Protein AF-A0A7C3Y4Y9-F1 (afdb_monomer_lite)

Structure (mmCIF, N/CA/C/O backbone):
data_AF-A0A7C3Y4Y9-F1
#
_entry.id   AF-A0A7C3Y4Y9-F1
#
loop_
_atom_site.group_PDB
_atom_site.id
_atom_site.type_symbol
_atom_site.label_atom_id
_atom_site.label_alt_id
_atom_site.label_comp_id
_atom_site.label_asym_id
_atom_site.label_entity_id
_atom_site.label_seq_id
_atom_site.pdbx_PDB_ins_code
_atom_site.Cartn_x
_atom_site.Cartn_y
_atom_site.Cartn_z
_atom_site.occupancy
_atom_site.B_iso_or_equiv
_atom_site.auth_seq_id
_atom_site.auth_comp_id
_atom_site.auth_asym_id
_atom_site.auth_atom_id
_atom_site.pdbx_PDB_model_num
ATOM 1 N N . PHE A 1 1 ? 21.411 11.969 0.704 1.00 60.56 1 PHE A N 1
ATOM 2 C CA . PHE A 1 1 ? 22.357 11.540 -0.350 1.00 60.56 1 PHE A CA 1
ATOM 3 C C . PHE A 1 1 ? 22.236 12.472 -1.549 1.00 60.56 1 PHE A C 1
ATOM 5 O O . PHE A 1 1 ? 21.115 12.727 -1.967 1.00 60.56 1 PHE A O 1
ATOM 12 N N . LYS A 1 2 ? 23.343 13.015 -2.077 1.00 78.94 2 LYS A N 1
ATOM 13 C CA . LYS A 1 2 ? 23.339 13.783 -3.339 1.00 78.94 2 LYS A CA 1
ATOM 14 C C . LYS A 1 2 ? 23.816 12.859 -4.471 1.00 78.94 2 LYS A C 1
ATOM 16 O O . LYS A 1 2 ? 24.844 12.208 -4.316 1.00 78.94 2 LYS A O 1
ATOM 21 N N . SER A 1 3 ? 23.047 12.760 -5.556 1.00 91.06 3 SER A N 1
ATOM 22 C CA . SER A 1 3 ? 23.382 11.978 -6.763 1.00 91.06 3 SER A CA 1
ATOM 23 C C . SER A 1 3 ? 24.000 12.880 -7.841 1.00 91.06 3 SER A C 1
ATOM 25 O O . SER A 1 3 ? 23.884 14.099 -7.741 1.00 91.06 3 SER A O 1
ATOM 27 N N . THR A 1 4 ? 24.632 12.304 -8.872 1.00 96.31 4 THR A N 1
ATOM 28 C CA . THR A 1 4 ? 25.058 13.055 -10.072 1.00 96.31 4 THR A CA 1
ATOM 29 C C . THR A 1 4 ? 23.907 13.168 -11.084 1.00 96.31 4 THR A C 1
ATOM 31 O O . THR A 1 4 ? 23.010 12.310 -11.056 1.00 96.31 4 THR A O 1
ATOM 34 N N . PRO A 1 5 ? 23.916 14.174 -11.981 1.00 96.31 5 PRO A N 1
ATOM 35 C CA . PRO A 1 5 ? 22.913 14.310 -13.040 1.00 96.31 5 PRO A CA 1
ATOM 36 C C . PRO A 1 5 ? 22.783 13.065 -13.930 1.00 96.31 5 PRO A C 1
ATOM 38 O O . PRO A 1 5 ? 21.674 12.644 -14.249 1.00 96.31 5 PRO A O 1
ATOM 41 N N . GLU A 1 6 ? 23.893 12.407 -14.268 1.00 97.12 6 GLU A N 1
ATOM 42 C CA . GLU A 1 6 ? 23.911 11.208 -15.118 1.00 97.12 6 GLU A CA 1
ATOM 43 C C . GLU A 1 6 ? 23.212 10.032 -14.429 1.00 97.12 6 GLU A C 1
ATOM 45 O O . GLU A 1 6 ? 22.419 9.318 -15.042 1.00 97.12 6 GLU A O 1
ATOM 50 N N . LYS A 1 7 ? 23.451 9.857 -13.122 1.00 96.75 7 LYS A N 1
ATOM 51 C CA . LYS A 1 7 ? 22.774 8.833 -12.315 1.00 96.75 7 LYS A CA 1
ATOM 52 C C . LYS A 1 7 ? 21.282 9.124 -12.165 1.00 96.75 7 LYS A C 1
ATOM 54 O O . LYS A 1 7 ? 20.480 8.194 -12.210 1.00 96.75 7 LYS A O 1
ATOM 59 N N . GLN A 1 8 ? 20.902 10.394 -12.016 1.00 96.12 8 GLN A N 1
ATOM 60 C CA . GLN A 1 8 ? 19.492 10.795 -11.977 1.00 96.12 8 GLN A CA 1
ATOM 61 C C . GLN A 1 8 ? 18.794 10.511 -13.312 1.00 96.12 8 GLN A C 1
ATOM 63 O O . GLN A 1 8 ? 17.692 9.966 -13.314 1.00 96.12 8 GLN A O 1
ATOM 68 N N . LEU A 1 9 ? 19.450 10.803 -14.440 1.00 96.81 9 LEU A N 1
ATOM 69 C CA . LEU A 1 9 ? 18.925 10.502 -15.771 1.00 96.81 9 LEU A CA 1
ATOM 70 C C . LEU A 1 9 ? 18.765 8.993 -15.994 1.00 96.81 9 LEU A C 1
ATOM 72 O O . LEU A 1 9 ? 17.710 8.555 -16.447 1.00 96.81 9 LEU A O 1
ATOM 76 N N . ALA A 1 10 ? 19.770 8.190 -15.640 1.00 97.88 10 ALA A N 1
ATOM 77 C CA . ALA A 1 10 ? 19.689 6.736 -15.761 1.00 97.88 10 ALA A CA 1
ATOM 78 C C . ALA A 1 10 ? 18.539 6.154 -14.917 1.00 97.88 10 ALA A C 1
ATOM 80 O O . ALA A 1 10 ? 17.755 5.345 -15.416 1.00 97.88 10 ALA A O 1
ATOM 81 N N . ALA A 1 11 ? 18.384 6.615 -13.670 1.00 97.31 11 ALA A N 1
ATOM 82 C CA . ALA A 1 11 ? 17.269 6.221 -12.811 1.00 97.31 11 ALA A CA 1
ATOM 83 C C . ALA A 1 11 ? 15.911 6.624 -13.412 1.00 97.31 11 ALA A C 1
ATOM 85 O O . ALA A 1 11 ? 14.972 5.829 -13.407 1.00 97.31 11 ALA A O 1
ATOM 86 N N . TRP A 1 12 ? 15.808 7.827 -13.983 1.00 97.06 12 TRP A N 1
ATOM 87 C CA . TRP A 1 12 ? 14.593 8.290 -14.652 1.00 97.06 12 TRP A CA 1
ATOM 88 C C . TRP A 1 12 ? 14.228 7.441 -15.876 1.00 97.06 12 TRP A C 1
ATOM 90 O O . TRP A 1 12 ? 13.068 7.063 -16.034 1.00 97.06 12 TRP A O 1
ATOM 100 N N . LEU A 1 13 ? 15.203 7.097 -16.722 1.00 98.31 13 LEU A N 1
ATOM 101 C CA . LEU A 1 13 ? 14.979 6.241 -17.891 1.00 98.31 13 LEU A CA 1
ATOM 102 C C . LEU A 1 13 ? 14.512 4.841 -17.485 1.00 98.31 13 LEU A C 1
ATOM 104 O O . LEU A 1 13 ? 13.574 4.314 -18.084 1.00 98.31 13 LEU A O 1
ATOM 108 N N . PHE A 1 14 ? 15.105 4.273 -16.433 1.00 98.06 14 PHE A N 1
ATOM 109 C CA . PHE A 1 14 ? 14.653 3.001 -15.880 1.00 98.06 14 PHE A CA 1
ATOM 110 C C . PHE A 1 14 ? 13.216 3.084 -15.359 1.00 98.06 14 PHE A C 1
ATOM 112 O O . PHE A 1 14 ? 12.402 2.235 -15.706 1.00 98.06 14 PHE A O 1
ATOM 119 N N . LEU A 1 15 ? 12.872 4.112 -14.573 1.00 97.31 15 LEU A N 1
ATOM 120 C CA . LEU A 1 15 ? 11.507 4.293 -14.067 1.00 97.31 15 LEU A CA 1
ATOM 121 C C . LEU A 1 15 ? 10.497 4.469 -15.204 1.00 97.31 15 LEU A C 1
ATOM 123 O O . LEU A 1 15 ? 9.396 3.922 -15.137 1.00 97.31 15 LEU A O 1
ATOM 127 N N . LYS A 1 16 ? 10.868 5.190 -16.268 1.00 97.12 16 LYS A N 1
ATOM 128 C CA . LYS A 1 16 ? 10.034 5.293 -17.467 1.00 97.12 16 LYS A CA 1
ATOM 129 C C . LYS A 1 16 ? 9.760 3.919 -18.063 1.00 97.12 16 LYS A C 1
ATOM 131 O O . LYS A 1 16 ? 8.591 3.576 -18.178 1.00 97.12 16 LYS A O 1
ATOM 136 N N . TRP A 1 17 ? 10.803 3.147 -18.367 1.00 97.62 17 TRP A N 1
ATOM 137 C CA . TRP A 1 17 ? 10.672 1.801 -18.931 1.00 97.62 17 TRP A CA 1
ATOM 138 C C . TRP A 1 17 ? 9.880 0.865 -18.009 1.00 97.62 17 TRP A C 1
ATOM 140 O O . TRP A 1 17 ? 8.893 0.269 -18.423 1.00 97.62 17 TRP A O 1
ATOM 150 N N . PHE A 1 18 ? 10.249 0.783 -16.729 1.00 97.06 18 PHE A N 1
ATOM 151 C CA . PHE A 1 18 ? 9.629 -0.131 -15.768 1.00 97.06 18 PHE A CA 1
ATOM 152 C C . PHE A 1 18 ? 8.136 0.150 -15.565 1.00 97.06 18 PHE A C 1
ATOM 154 O O . PHE A 1 18 ? 7.350 -0.758 -15.295 1.00 97.06 18 PHE A O 1
ATOM 161 N N . THR A 1 19 ? 7.728 1.411 -15.713 1.00 96.50 19 THR A N 1
ATOM 16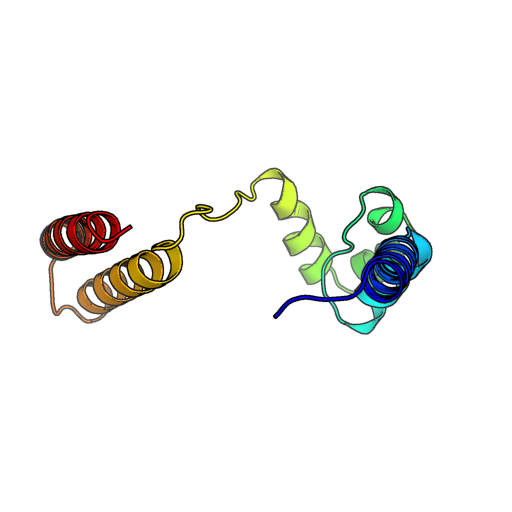2 C CA . THR A 1 19 ? 6.323 1.802 -15.604 1.00 96.50 19 THR A CA 1
ATOM 163 C C . THR A 1 19 ? 5.571 1.751 -16.932 1.00 96.50 19 THR A C 1
ATOM 165 O O . THR A 1 19 ? 4.398 2.107 -16.932 1.00 96.50 19 THR A O 1
ATOM 168 N N . GLU A 1 20 ? 6.161 1.331 -18.057 1.00 97.88 20 GLU A N 1
ATOM 169 C CA . GLU A 1 20 ? 5.441 1.137 -19.328 1.00 97.88 20 GLU A CA 1
ATOM 170 C C . GLU A 1 20 ? 4.336 0.078 -19.212 1.00 97.88 20 GLU A C 1
ATOM 172 O O . GLU A 1 20 ? 4.361 -0.777 -18.326 1.00 97.88 20 GLU A O 1
ATOM 177 N N . THR A 1 21 ? 3.355 0.136 -20.123 1.00 98.00 21 THR A N 1
ATOM 178 C CA . THR A 1 21 ? 2.188 -0.763 -20.149 1.00 98.00 21 THR A CA 1
ATOM 179 C C . THR A 1 21 ? 2.590 -2.235 -20.040 1.00 98.00 21 THR A C 1
ATOM 181 O O . THR A 1 21 ? 2.101 -2.931 -19.152 1.00 98.00 21 THR A O 1
ATOM 184 N N . ASP A 1 22 ? 3.516 -2.691 -20.881 1.00 97.31 22 ASP A N 1
ATOM 185 C CA . ASP A 1 22 ? 3.881 -4.109 -20.946 1.00 97.31 22 ASP A CA 1
ATOM 186 C C . ASP A 1 22 ? 4.685 -4.548 -19.718 1.00 97.31 22 ASP A C 1
ATOM 188 O O . ASP A 1 22 ? 4.473 -5.640 -19.187 1.00 97.31 22 ASP A O 1
ATOM 192 N N . GLN A 1 23 ? 5.566 -3.677 -19.213 1.00 97.94 23 GLN A N 1
ATOM 193 C CA . GLN A 1 23 ? 6.389 -3.985 -18.043 1.00 97.94 23 GLN A CA 1
ATOM 194 C C . GLN A 1 23 ? 5.538 -4.077 -16.779 1.00 97.94 23 GLN A C 1
ATOM 196 O O . GLN A 1 23 ? 5.655 -5.046 -16.027 1.00 97.94 23 GLN A O 1
ATOM 201 N N . THR A 1 24 ? 4.624 -3.125 -16.562 1.00 97.31 24 THR A N 1
ATOM 202 C CA . THR A 1 24 ? 3.745 -3.167 -15.388 1.00 97.31 24 THR A CA 1
ATOM 203 C C . THR A 1 24 ? 2.688 -4.270 -15.490 1.00 97.31 24 THR A C 1
ATOM 205 O O . THR A 1 24 ? 2.365 -4.869 -14.467 1.00 97.31 24 THR A O 1
ATOM 208 N N . ALA A 1 25 ? 2.208 -4.611 -16.694 1.00 97.81 25 ALA A N 1
ATOM 209 C CA . ALA A 1 25 ? 1.335 -5.766 -16.912 1.00 97.81 25 ALA A CA 1
ATOM 210 C C . ALA A 1 25 ? 2.039 -7.084 -16.551 1.00 97.81 25 ALA A C 1
ATOM 212 O O . ALA A 1 25 ? 1.511 -7.884 -15.778 1.00 97.81 25 ALA A O 1
ATOM 213 N N . LYS A 1 26 ? 3.271 -7.277 -17.039 1.00 96.94 26 LYS A N 1
ATOM 214 C CA . LYS A 1 26 ? 4.096 -8.441 -16.700 1.00 96.94 26 LYS A CA 1
ATOM 215 C C . LYS A 1 26 ? 4.401 -8.505 -15.203 1.00 96.94 26 LYS A C 1
ATOM 217 O O . LYS A 1 26 ? 4.244 -9.557 -14.590 1.00 96.94 26 LYS A O 1
ATOM 222 N N . TRP A 1 27 ? 4.808 -7.388 -14.603 1.00 97.06 27 TRP A N 1
ATOM 223 C CA . TRP A 1 27 ? 5.083 -7.303 -13.167 1.00 97.06 27 TRP A CA 1
ATOM 224 C C . TRP A 1 27 ? 3.846 -7.645 -12.324 1.00 97.06 27 TRP A C 1
ATOM 226 O O . TRP A 1 27 ? 3.946 -8.453 -11.402 1.00 97.06 27 TRP A O 1
ATOM 236 N N . SER A 1 28 ? 2.678 -7.102 -12.677 1.00 96.50 28 SER A N 1
ATOM 237 C CA . SER A 1 28 ? 1.390 -7.413 -12.042 1.00 96.50 28 SER A CA 1
ATOM 238 C C . SER A 1 28 ? 1.092 -8.913 -12.085 1.00 96.50 28 SER A C 1
ATOM 240 O O . SER A 1 28 ? 0.816 -9.523 -11.052 1.00 96.50 28 SER A O 1
ATOM 242 N N . ALA A 1 29 ? 1.214 -9.524 -13.265 1.00 93.88 29 ALA A N 1
ATOM 243 C CA . ALA A 1 29 ? 0.950 -10.947 -13.461 1.00 93.88 29 ALA A CA 1
ATOM 244 C C . ALA A 1 29 ? 1.908 -11.856 -12.683 1.00 93.88 29 ALA A C 1
ATOM 246 O O . ALA A 1 29 ? 1.497 -12.891 -12.167 1.00 93.88 29 ALA A O 1
ATOM 247 N N . MET A 1 30 ? 3.179 -11.465 -12.568 1.00 94.81 30 MET A N 1
ATOM 248 C CA . MET A 1 30 ? 4.189 -12.253 -11.859 1.00 94.81 30 MET A CA 1
ATOM 249 C C . MET A 1 30 ? 4.112 -12.125 -10.336 1.00 94.81 30 MET A C 1
ATOM 251 O O . MET A 1 30 ? 4.527 -13.039 -9.630 1.00 94.81 30 MET A O 1
ATOM 255 N N . THR A 1 31 ? 3.643 -10.986 -9.823 1.00 95.00 31 THR A N 1
ATOM 256 C CA . THR A 1 31 ? 3.711 -10.672 -8.385 1.00 95.00 31 THR A CA 1
ATOM 257 C C . THR A 1 31 ? 2.363 -10.714 -7.681 1.00 95.00 31 THR A C 1
ATOM 259 O O . THR A 1 31 ? 2.321 -10.816 -6.459 1.00 95.00 31 THR A O 1
ATOM 262 N N . GLY A 1 32 ? 1.260 -10.608 -8.424 1.00 92.25 32 GLY A N 1
ATOM 263 C CA . GLY A 1 32 ? -0.075 -10.470 -7.851 1.00 92.25 32 GLY A CA 1
ATOM 264 C C . GLY A 1 32 ? -0.415 -9.056 -7.367 1.00 92.25 32 GLY A C 1
ATOM 265 O O . GLY A 1 32 ? -1.520 -8.856 -6.869 1.00 92.25 32 GLY A O 1
ATOM 266 N N . TYR A 1 33 ? 0.475 -8.066 -7.523 1.00 95.31 33 TYR A N 1
ATOM 267 C CA . TYR A 1 33 ? 0.121 -6.657 -7.323 1.00 95.31 33 TYR A CA 1
ATOM 268 C C . TYR A 1 33 ? -0.795 -6.141 -8.444 1.00 95.31 33 TYR A C 1
ATOM 270 O O . TYR A 1 33 ? -0.939 -6.764 -9.495 1.00 95.31 33 TYR A O 1
ATOM 278 N N . PHE A 1 34 ? -1.433 -4.989 -8.230 1.00 95.81 34 PHE A N 1
ATOM 279 C CA . PHE A 1 34 ? -2.230 -4.332 -9.268 1.00 95.81 34 PHE A CA 1
ATOM 280 C C . PHE A 1 34 ? -1.348 -3.596 -10.280 1.00 95.81 34 PHE A C 1
ATOM 282 O O . PHE A 1 34 ? -0.364 -2.974 -9.878 1.00 95.81 34 PHE A O 1
ATOM 289 N N . PRO A 1 35 ? -1.698 -3.592 -11.579 1.00 95.75 35 PRO A N 1
ATOM 290 C CA . PRO A 1 35 ? -0.949 -2.845 -12.580 1.00 95.75 35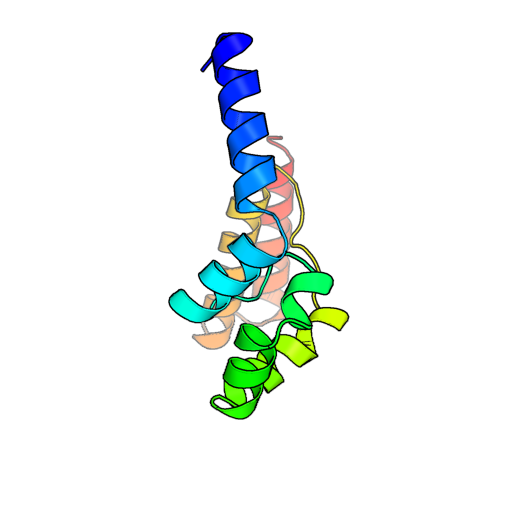 PRO A CA 1
ATOM 291 C C . PRO A 1 35 ? -1.012 -1.340 -12.291 1.00 95.75 35 PRO A C 1
ATOM 293 O O . PRO A 1 35 ? -2.064 -0.793 -11.960 1.00 95.75 35 PRO A O 1
ATOM 296 N N . MET A 1 36 ? 0.106 -0.641 -12.489 1.00 93.81 36 MET A N 1
ATOM 297 C CA . MET A 1 36 ? 0.218 0.795 -12.187 1.00 93.81 36 MET A CA 1
ATOM 298 C C . MET A 1 36 ? -0.418 1.691 -13.263 1.00 93.81 36 MET A C 1
ATOM 300 O O . MET A 1 36 ? -0.542 2.901 -13.078 1.00 93.81 36 MET A O 1
ATOM 304 N N . ARG A 1 37 ? -0.815 1.119 -14.410 1.00 95.31 37 ARG A N 1
ATOM 305 C CA . ARG A 1 37 ? -1.467 1.836 -15.514 1.00 95.31 37 ARG A CA 1
ATOM 306 C C . ARG A 1 37 ? -2.814 1.229 -15.864 1.00 95.31 37 ARG A C 1
ATOM 308 O O . ARG A 1 37 ? -2.958 0.015 -15.966 1.00 95.31 37 ARG A O 1
ATOM 315 N N . LYS A 1 38 ? -3.763 2.103 -16.210 1.00 95.19 38 LYS A N 1
ATOM 316 C CA . LYS A 1 38 ? -5.056 1.704 -16.786 1.00 95.19 38 LYS A CA 1
ATOM 317 C C . LYS A 1 38 ? -4.885 0.890 -18.072 1.00 95.19 38 LYS A C 1
ATOM 319 O O . LYS A 1 38 ? -5.583 -0.097 -18.245 1.00 95.19 38 LYS A O 1
ATOM 324 N N . SER A 1 39 ? -3.938 1.268 -18.937 1.00 97.25 39 SER A N 1
ATOM 325 C CA . SER A 1 39 ? -3.629 0.525 -20.169 1.00 97.25 39 SER A CA 1
ATOM 326 C C . SER A 1 39 ? -3.166 -0.904 -19.885 1.00 97.25 39 SER A C 1
ATOM 328 O O . SER A 1 39 ? -3.593 -1.831 -20.559 1.00 97.25 39 SER A O 1
ATOM 330 N N . ALA A 1 40 ? -2.351 -1.102 -18.849 1.00 97.38 40 ALA A N 1
ATOM 331 C CA . ALA A 1 40 ? -1.873 -2.424 -18.456 1.00 97.38 40 ALA A CA 1
ATOM 332 C C . ALA A 1 40 ? -2.981 -3.291 -17.854 1.00 97.38 40 ALA A C 1
ATOM 334 O O . ALA A 1 40 ? -3.005 -4.495 -18.092 1.00 97.38 40 ALA A O 1
ATOM 335 N N . ALA A 1 41 ? -3.941 -2.685 -17.150 1.00 96.44 41 ALA A N 1
ATOM 336 C CA . ALA A 1 41 ? -5.128 -3.397 -16.685 1.00 96.44 41 ALA A CA 1
ATOM 337 C C . ALA A 1 41 ? -5.965 -3.976 -17.838 1.00 96.44 41 ALA A C 1
ATOM 339 O O . ALA A 1 41 ? -6.648 -4.968 -17.628 1.00 96.44 41 ALA A O 1
ATOM 340 N N . GLN A 1 42 ? -5.897 -3.394 -19.041 1.00 96.69 42 GLN A N 1
ATOM 341 C CA . GLN A 1 42 ? -6.585 -3.891 -20.241 1.00 96.69 42 GLN A CA 1
ATOM 342 C C . GLN A 1 42 ? -5.761 -4.906 -21.047 1.00 96.69 42 GLN A C 1
ATOM 344 O O . GLN A 1 42 ? -6.242 -5.402 -22.058 1.00 96.69 42 GLN A O 1
ATOM 349 N N . SER A 1 43 ? -4.522 -5.200 -20.641 1.00 97.62 43 SER A N 1
ATOM 350 C CA . SER A 1 43 ? -3.687 -6.175 -21.346 1.00 97.62 43 SER A CA 1
ATOM 351 C C . SER A 1 43 ? -4.219 -7.598 -21.181 1.00 97.62 43 SER A C 1
ATOM 353 O O . SER A 1 43 ? -4.743 -7.951 -20.121 1.00 97.62 43 SER A O 1
ATOM 355 N N . ASP A 1 44 ? -3.997 -8.439 -22.190 1.00 97.62 44 ASP A N 1
ATOM 356 C CA . ASP A 1 44 ? -4.439 -9.838 -22.181 1.00 97.62 44 ASP A CA 1
ATOM 357 C C . ASP A 1 44 ? -3.920 -10.606 -20.961 1.00 97.62 44 ASP A C 1
ATOM 359 O O . ASP A 1 44 ? -4.649 -11.395 -20.363 1.00 97.62 44 ASP A O 1
ATOM 363 N N . VAL A 1 45 ? -2.676 -10.343 -20.542 1.00 96.31 45 VAL A N 1
ATOM 364 C CA . VAL A 1 45 ? -2.067 -11.031 -19.396 1.00 96.31 45 VAL A CA 1
ATOM 365 C C . VAL A 1 45 ? -2.773 -10.690 -18.079 1.00 96.31 45 VAL A C 1
ATOM 367 O O . VAL A 1 45 ? -3.019 -11.583 -17.268 1.00 96.31 45 VAL A O 1
ATOM 370 N N . VAL A 1 46 ? -3.166 -9.429 -17.879 1.00 97.00 46 VAL A N 1
ATOM 371 C CA . VAL A 1 46 ? -3.881 -9.011 -16.664 1.00 97.00 46 VAL A CA 1
ATOM 372 C C . VAL A 1 46 ? -5.355 -9.406 -16.731 1.00 97.00 46 VAL A C 1
ATOM 374 O O . VAL A 1 46 ? -5.903 -9.865 -15.732 1.00 97.00 46 VAL A O 1
ATOM 377 N N . GLN A 1 47 ? -5.999 -9.298 -17.895 1.00 97.19 47 GLN A N 1
ATOM 378 C CA . GLN A 1 47 ? -7.377 -9.766 -18.075 1.00 97.19 47 GLN A CA 1
ATOM 379 C C . GLN A 1 47 ? -7.488 -11.275 -17.830 1.00 97.19 47 GLN A C 1
ATOM 381 O O . GLN A 1 47 ? -8.398 -11.721 -17.130 1.00 97.19 47 GLN A O 1
ATOM 386 N N . LYS A 1 48 ? -6.510 -12.056 -18.305 1.00 96.44 48 LYS A N 1
ATOM 387 C CA . LYS A 1 48 ? -6.408 -13.481 -17.990 1.00 96.44 48 LYS A CA 1
ATOM 388 C C . LYS A 1 48 ? -6.243 -13.719 -16.489 1.00 96.44 48 LYS A C 1
ATOM 390 O O . LYS A 1 48 ? -6.978 -14.526 -15.931 1.00 96.44 48 LYS A O 1
ATOM 395 N N .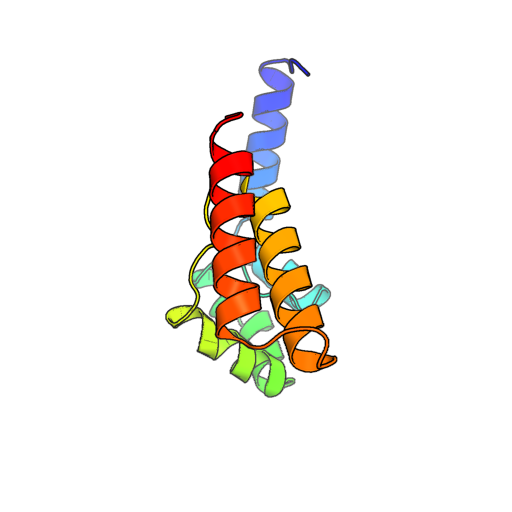 GLN A 1 49 ? -5.348 -12.991 -15.820 1.00 95.31 49 GLN A N 1
ATOM 396 C CA . GLN A 1 49 ? -5.183 -13.083 -14.365 1.00 95.31 49 GLN A CA 1
ATOM 397 C C . GLN A 1 49 ? -6.489 -12.766 -13.616 1.00 95.31 49 GLN A C 1
ATOM 399 O O . GLN A 1 49 ? -6.836 -13.466 -12.671 1.00 95.31 49 GLN A O 1
ATOM 404 N N . MET A 1 50 ? -7.234 -11.741 -14.038 1.00 95.88 50 MET A N 1
ATOM 405 C CA . MET A 1 50 ? -8.531 -11.387 -13.448 1.00 95.88 50 MET A CA 1
ATOM 406 C C . MET A 1 50 ? -9.594 -12.474 -13.653 1.00 95.88 50 MET A C 1
ATOM 408 O O . MET A 1 50 ? -10.424 -12.676 -12.766 1.00 95.88 50 MET A O 1
ATOM 412 N N . ALA A 1 51 ? -9.576 -13.162 -14.796 1.00 96.88 51 ALA A N 1
ATOM 413 C CA . ALA A 1 51 ? -10.475 -14.278 -15.078 1.00 96.88 51 ALA A CA 1
ATOM 414 C C . ALA A 1 51 ? -10.110 -15.530 -14.262 1.00 96.88 51 ALA A C 1
ATOM 416 O O . ALA A 1 51 ? -10.987 -16.149 -13.662 1.00 96.88 51 ALA A O 1
ATOM 417 N N . ASP A 1 52 ? -8.819 -15.864 -14.200 1.00 96.12 52 ASP A N 1
ATOM 418 C CA . ASP A 1 52 ? -8.308 -17.040 -13.488 1.00 96.12 52 ASP A CA 1
ATOM 419 C C . ASP A 1 52 ? -8.378 -16.860 -11.955 1.00 96.12 52 ASP A C 1
ATOM 421 O O . ASP A 1 52 ? -8.501 -17.838 -11.218 1.00 96.12 52 ASP A O 1
ATOM 425 N N . LEU A 1 53 ? -8.328 -15.614 -11.460 1.00 95.88 53 LEU A N 1
ATOM 426 C CA . LEU A 1 53 ? -8.362 -15.266 -10.035 1.00 95.88 53 LEU A CA 1
ATOM 427 C C . LEU A 1 53 ? -9.481 -14.248 -9.724 1.00 95.88 53 LEU A C 1
ATOM 429 O O . LEU A 1 53 ? -9.214 -13.053 -9.551 1.00 95.88 53 LEU A O 1
ATOM 433 N N . PRO A 1 54 ? -10.741 -14.692 -9.543 1.00 95.81 54 PRO A N 1
ATOM 434 C CA . PRO A 1 54 ? -11.869 -13.794 -9.278 1.00 95.81 54 PRO A CA 1
ATOM 435 C C . PRO A 1 54 ? -11.698 -12.895 -8.042 1.00 95.81 54 PRO A C 1
ATOM 437 O O . PRO A 1 54 ? -12.187 -11.765 -8.025 1.00 95.81 54 PRO A O 1
ATOM 440 N N . VAL A 1 55 ? -10.972 -13.358 -7.014 1.00 95.88 55 VAL A N 1
ATOM 441 C CA . VAL A 1 55 ? -10.655 -12.557 -5.815 1.00 95.88 55 VAL A CA 1
ATOM 442 C C . VAL A 1 55 ? -9.759 -11.365 -6.163 1.00 95.88 55 VAL A C 1
ATOM 444 O O . VAL A 1 55 ? -9.997 -10.262 -5.674 1.00 95.88 55 VAL A O 1
ATOM 447 N N . TYR A 1 56 ? -8.777 -11.557 -7.051 1.00 96.38 56 TYR A N 1
ATOM 448 C CA . TYR A 1 56 ? -7.923 -10.476 -7.542 1.00 96.38 56 TYR A CA 1
ATOM 449 C C . TYR A 1 56 ? -8.754 -9.434 -8.292 1.00 96.38 56 TYR A C 1
ATOM 451 O O . TYR A 1 56 ? -8.653 -8.242 -7.999 1.00 96.38 56 TYR A O 1
ATOM 459 N N . LYS A 1 57 ? -9.642 -9.879 -9.193 1.00 96.56 57 LYS A N 1
ATOM 460 C CA . LYS A 1 57 ? -10.558 -8.975 -9.897 1.00 96.56 57 LYS A CA 1
ATOM 461 C C . LYS A 1 57 ? -11.431 -8.194 -8.914 1.00 96.56 57 LYS A C 1
ATOM 463 O O . LYS A 1 57 ? -11.537 -6.977 -9.027 1.00 96.56 57 LYS A O 1
ATOM 468 N N . LYS A 1 58 ? -12.027 -8.871 -7.928 1.00 97.19 58 LYS A N 1
ATOM 469 C CA . LYS A 1 58 ? -12.895 -8.218 -6.941 1.00 97.19 58 LYS A CA 1
ATOM 470 C C . LYS A 1 58 ? -12.149 -7.152 -6.141 1.00 97.19 58 LYS A C 1
ATOM 472 O O . LYS A 1 58 ? -12.700 -6.082 -5.909 1.00 97.19 58 LYS A O 1
ATOM 477 N N . ALA A 1 59 ? -10.910 -7.433 -5.742 1.00 96.25 59 ALA A N 1
ATOM 478 C CA . ALA A 1 59 ? -10.070 -6.470 -5.047 1.00 96.25 59 ALA A CA 1
ATOM 479 C C . ALA A 1 59 ? -9.691 -5.282 -5.955 1.00 96.25 59 ALA A C 1
ATOM 481 O O . ALA A 1 59 ? -9.756 -4.134 -5.518 1.00 96.25 59 ALA A O 1
ATOM 482 N N . PHE A 1 60 ? -9.374 -5.537 -7.229 1.00 95.56 60 PHE A N 1
ATOM 483 C CA . PHE A 1 60 ? -9.103 -4.491 -8.221 1.00 95.56 60 PHE A CA 1
ATOM 484 C C . PHE A 1 60 ? -10.325 -3.589 -8.464 1.00 95.56 60 PHE A C 1
ATOM 486 O O . PHE A 1 60 ? -10.187 -2.370 -8.566 1.00 95.56 60 PHE A O 1
ATOM 493 N N . ASP A 1 61 ? -11.534 -4.159 -8.479 1.00 95.75 61 ASP A N 1
ATOM 494 C CA . ASP A 1 61 ? -12.791 -3.418 -8.644 1.00 95.75 61 ASP A CA 1
ATOM 495 C C . ASP A 1 61 ? -13.052 -2.415 -7.495 1.00 95.75 61 ASP A C 1
ATOM 497 O O . ASP A 1 61 ? -13.895 -1.527 -7.639 1.00 95.75 61 ASP A O 1
ATOM 501 N N . PHE A 1 62 ? -12.330 -2.504 -6.366 1.00 96.06 62 PHE A N 1
ATOM 502 C CA . PHE A 1 62 ? -12.408 -1.514 -5.286 1.00 96.06 62 PHE A CA 1
ATOM 503 C C . PHE A 1 62 ? -11.542 -0.264 -5.511 1.00 96.06 62 PHE A C 1
ATOM 505 O O . PHE A 1 62 ? -11.734 0.729 -4.808 1.00 96.06 62 PHE A O 1
ATOM 512 N N . LEU A 1 63 ? -10.635 -0.258 -6.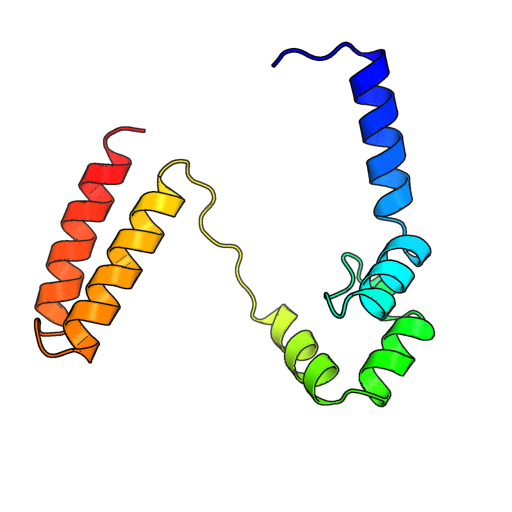497 1.00 93.75 63 LEU A N 1
ATOM 513 C CA . LEU A 1 63 ? -9.747 0.882 -6.770 1.00 93.75 63 LEU A CA 1
ATOM 514 C C . LEU A 1 63 ? -10.463 2.235 -6.947 1.00 93.75 63 LEU A C 1
ATOM 516 O O . LEU A 1 63 ? -9.934 3.226 -6.445 1.00 93.75 63 LEU A O 1
ATOM 520 N N . PRO A 1 64 ? -11.650 2.337 -7.584 1.00 94.00 64 PRO A N 1
ATOM 521 C CA . PRO A 1 64 ? -12.375 3.608 -7.680 1.00 94.00 64 PRO A CA 1
ATOM 522 C C . PRO A 1 64 ? -12.771 4.221 -6.328 1.00 94.00 64 PRO A C 1
ATOM 524 O O . PRO A 1 64 ? -13.018 5.424 -6.257 1.00 94.00 64 PRO A O 1
ATOM 527 N N . TYR A 1 65 ? -12.824 3.418 -5.262 1.00 95.94 65 TYR A N 1
ATOM 528 C CA . TYR A 1 65 ? -13.162 3.861 -3.906 1.00 95.94 65 TYR A CA 1
ATOM 529 C C . TYR A 1 65 ? -11.925 4.130 -3.040 1.00 95.94 65 TYR A C 1
ATOM 531 O O . TYR A 1 65 ? -12.058 4.615 -1.916 1.00 95.94 65 TYR A O 1
ATOM 539 N N . ALA A 1 66 ? -10.726 3.829 -3.543 1.00 93.62 66 ALA A N 1
ATOM 540 C CA . ALA A 1 66 ? -9.491 4.019 -2.802 1.00 93.62 66 ALA A CA 1
ATOM 541 C C . ALA A 1 66 ? -9.185 5.511 -2.585 1.00 93.62 66 ALA A C 1
ATOM 543 O O . ALA A 1 66 ? -9.475 6.374 -3.419 1.00 93.62 66 ALA A O 1
ATOM 544 N N . LYS A 1 67 ? -8.547 5.807 -1.453 1.00 94.88 67 LYS A N 1
ATOM 545 C CA . LYS A 1 67 ? -7.993 7.120 -1.122 1.00 94.88 67 LYS A CA 1
ATOM 546 C C . LYS A 1 67 ? -6.533 6.939 -0.742 1.00 94.88 67 LYS A C 1
ATOM 548 O O . LYS A 1 67 ? -6.197 5.986 -0.044 1.00 94.88 67 LYS A O 1
ATOM 553 N N . SER A 1 68 ? -5.681 7.846 -1.207 1.00 93.75 68 SER A N 1
ATOM 554 C CA . SER A 1 68 ? -4.303 7.903 -0.731 1.00 93.75 68 SER A CA 1
ATOM 555 C C . SER A 1 68 ? -4.287 8.255 0.750 1.00 93.75 68 SER A C 1
ATOM 557 O O . SER A 1 68 ? -5.092 9.071 1.207 1.00 93.75 68 SER A O 1
ATOM 559 N N . GLU A 1 69 ? -3.357 7.657 1.484 1.00 93.81 69 GLU A N 1
ATOM 560 C CA . GLU A 1 69 ? -3.073 8.076 2.850 1.00 93.81 69 GLU A CA 1
ATOM 561 C C . GLU A 1 69 ? -2.523 9.527 2.871 1.00 93.81 69 GLU A C 1
ATOM 563 O O . GLU A 1 69 ? -1.988 9.998 1.857 1.00 93.81 69 GLU A O 1
ATOM 568 N N . PRO A 1 70 ? -2.663 10.265 3.990 1.00 93.88 70 PRO A N 1
ATOM 569 C CA . PRO A 1 70 ? -2.100 11.606 4.143 1.00 93.88 70 PRO A CA 1
ATOM 570 C C . PRO A 1 70 ? -0.596 11.676 3.840 1.00 93.88 70 PRO A C 1
ATOM 572 O O . PRO A 1 70 ? 0.194 10.893 4.356 1.00 93.88 70 PRO A O 1
ATOM 575 N N . ASN A 1 71 ? -0.187 12.662 3.037 1.00 92.88 71 ASN A N 1
ATOM 576 C CA . ASN A 1 71 ? 1.212 12.874 2.653 1.00 92.88 71 ASN A CA 1
ATOM 577 C C . ASN A 1 71 ? 1.872 13.959 3.521 1.00 92.88 71 ASN A C 1
ATOM 579 O O . ASN A 1 71 ? 2.208 15.038 3.034 1.00 92.88 71 ASN A O 1
ATOM 583 N N . ILE A 1 72 ? 1.992 13.686 4.821 1.00 92.75 72 ILE A N 1
ATOM 584 C CA . ILE A 1 72 ? 2.668 14.552 5.799 1.00 92.75 72 ILE A CA 1
ATOM 585 C C . ILE A 1 72 ? 3.767 13.761 6.510 1.00 92.75 72 ILE A C 1
ATOM 587 O O . ILE A 1 72 ? 3.650 12.547 6.670 1.00 92.75 72 ILE A O 1
ATOM 591 N N . SER A 1 73 ? 4.830 14.430 6.958 1.00 92.25 73 SER A N 1
ATOM 592 C CA . SER A 1 73 ? 5.996 13.750 7.544 1.00 92.25 73 SER A CA 1
ATOM 593 C C . SER A 1 73 ? 5.671 12.987 8.833 1.00 92.25 73 SER A C 1
ATOM 595 O O . SER A 1 73 ? 6.279 11.952 9.087 1.00 92.25 73 SER A O 1
ATOM 597 N N . SER A 1 74 ? 4.680 13.428 9.617 1.00 94.81 74 SER A N 1
ATOM 598 C CA . SER A 1 74 ? 4.235 12.724 10.831 1.00 94.81 74 SER A CA 1
ATOM 599 C C . SER A 1 74 ? 3.203 11.621 10.583 1.00 94.81 74 SER A C 1
ATOM 601 O O . SER A 1 74 ? 2.734 11.017 11.550 1.00 94.81 74 SER A O 1
ATOM 603 N N . TRP A 1 75 ? 2.830 11.332 9.329 1.00 95.19 75 TRP A N 1
ATOM 604 C CA . TRP A 1 75 ? 1.756 10.375 9.048 1.00 95.19 75 TRP A CA 1
ATOM 605 C C . TRP A 1 75 ? 2.039 8.985 9.628 1.00 95.19 75 TRP A C 1
ATOM 607 O O . TRP A 1 75 ? 1.144 8.383 10.211 1.00 95.19 75 TRP A O 1
ATOM 617 N N . GLU A 1 76 ? 3.281 8.499 9.554 1.00 94.31 76 GLU A N 1
ATOM 618 C CA . GLU A 1 76 ? 3.654 7.201 10.130 1.00 94.31 76 GLU A CA 1
ATOM 619 C C . GLU A 1 76 ? 3.395 7.146 11.645 1.00 94.31 76 GLU A C 1
ATOM 621 O O . GLU A 1 76 ? 2.797 6.192 12.146 1.00 94.31 76 GLU A O 1
ATOM 626 N N . ALA A 1 77 ? 3.755 8.206 12.375 1.00 95.69 77 ALA A N 1
ATOM 627 C CA . ALA A 1 77 ? 3.482 8.307 13.806 1.00 95.69 77 ALA A CA 1
ATOM 628 C C . ALA A 1 77 ? 1.972 8.341 14.090 1.00 95.69 77 ALA A C 1
ATOM 630 O O . ALA A 1 77 ? 1.488 7.624 14.966 1.00 95.69 77 ALA A O 1
ATOM 631 N N . ILE A 1 78 ? 1.213 9.123 13.315 1.00 96.81 78 ILE A N 1
ATOM 632 C CA . ILE A 1 78 ? -0.249 9.220 13.441 1.00 96.81 78 ILE A CA 1
ATOM 633 C C . ILE A 1 78 ? -0.917 7.866 13.165 1.00 96.81 78 ILE A C 1
ATOM 635 O O . ILE A 1 78 ? -1.811 7.456 13.902 1.00 96.81 78 ILE A O 1
ATOM 639 N N . ARG A 1 79 ? -0.462 7.131 12.147 1.00 96.88 79 ARG A N 1
ATOM 640 C CA . ARG A 1 79 ? -0.971 5.798 11.797 1.00 96.88 79 ARG A CA 1
ATOM 641 C C . ARG A 1 79 ? -0.786 4.802 12.943 1.00 96.88 79 ARG A C 1
ATOM 643 O O . ARG A 1 79 ? -1.703 4.030 13.235 1.00 96.88 79 ARG A O 1
ATOM 650 N N . ASN A 1 80 ? 0.360 4.851 13.621 1.00 97.56 80 ASN A N 1
ATOM 651 C CA . ASN A 1 80 ? 0.622 4.022 14.799 1.00 97.56 80 ASN A CA 1
ATOM 652 C C . ASN A 1 80 ? -0.285 4.415 15.974 1.00 97.56 80 ASN A C 1
ATOM 654 O O . ASN A 1 80 ? -0.918 3.545 16.562 1.00 97.56 80 ASN A O 1
ATOM 658 N N . ILE A 1 81 ? -0.454 5.716 16.239 1.00 98.06 81 ILE A N 1
ATOM 659 C CA . ILE A 1 81 ? -1.371 6.225 17.275 1.00 98.06 81 ILE A CA 1
ATOM 660 C C . ILE A 1 81 ? -2.811 5.734 17.042 1.00 98.06 81 ILE A C 1
ATOM 662 O O .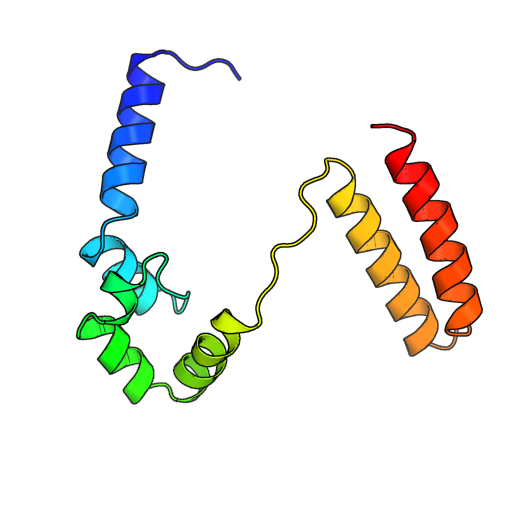 ILE A 1 81 ? -3.468 5.269 17.973 1.00 98.06 81 ILE A O 1
ATOM 666 N N . ILE A 1 82 ? -3.298 5.795 15.799 1.00 97.62 82 ILE A N 1
ATOM 667 C CA . ILE A 1 82 ? -4.630 5.287 15.433 1.00 97.62 82 ILE A CA 1
ATOM 668 C C . ILE A 1 82 ? -4.711 3.768 15.654 1.00 97.62 82 ILE A C 1
ATOM 670 O O . ILE A 1 82 ? -5.706 3.271 16.183 1.00 97.62 82 ILE A O 1
ATOM 674 N N . THR A 1 83 ? -3.667 3.023 15.283 1.00 98.06 83 THR A N 1
ATOM 675 C CA . THR A 1 83 ? -3.606 1.561 15.459 1.00 98.06 83 THR A CA 1
ATOM 676 C C . THR A 1 83 ? -3.649 1.164 16.938 1.00 98.06 83 THR A C 1
ATOM 678 O O . THR A 1 83 ? -4.379 0.241 17.315 1.00 98.06 83 THR A O 1
ATOM 681 N N . ASP A 1 84 ? -2.931 1.890 17.792 1.00 98.31 84 ASP A N 1
ATOM 682 C CA . ASP A 1 84 ? -2.932 1.676 19.240 1.00 98.31 84 ASP A CA 1
ATOM 683 C C . ASP A 1 84 ? -4.305 1.975 19.850 1.00 98.31 84 ASP A C 1
ATOM 685 O O . ASP A 1 84 ? -4.797 1.200 20.674 1.00 98.31 84 ASP A O 1
ATOM 689 N N . ALA A 1 85 ? -4.965 3.047 19.401 1.00 98.50 85 ALA A N 1
ATOM 690 C CA . ALA A 1 85 ? -6.316 3.393 19.835 1.00 98.50 85 ALA A CA 1
ATOM 691 C C . ALA A 1 85 ? -7.332 2.301 19.462 1.00 98.50 85 ALA A C 1
ATOM 693 O O . ALA A 1 85 ? -8.105 1.860 20.315 1.00 98.50 85 ALA A O 1
ATOM 694 N N . ILE A 1 86 ? -7.289 1.793 18.223 1.00 98.44 86 ILE A N 1
ATOM 695 C CA . ILE A 1 86 ? -8.127 0.663 17.785 1.00 98.44 86 ILE A CA 1
ATOM 696 C C . ILE A 1 86 ? -7.859 -0.568 18.658 1.00 98.44 86 ILE A C 1
ATOM 698 O O . ILE A 1 86 ? -8.797 -1.214 19.130 1.00 98.44 86 ILE A O 1
ATOM 702 N N . THR A 1 87 ? -6.588 -0.872 18.926 1.00 98.44 87 THR A N 1
ATOM 703 C CA . THR A 1 87 ? -6.195 -2.013 19.762 1.00 98.44 87 THR A CA 1
ATOM 704 C C . THR A 1 87 ? -6.723 -1.867 21.189 1.00 98.44 87 THR A C 1
ATOM 706 O O . THR A 1 87 ? -7.254 -2.827 21.752 1.00 98.44 87 THR A O 1
ATOM 709 N N . ALA A 1 88 ? -6.634 -0.675 21.781 1.00 98.44 88 ALA A N 1
ATOM 710 C CA . ALA A 1 88 ? -7.147 -0.403 23.121 1.00 98.44 88 ALA A CA 1
ATOM 711 C C . ALA A 1 88 ? -8.665 -0.623 23.217 1.00 98.44 88 ALA A C 1
ATOM 713 O O . ALA A 1 88 ? -9.135 -1.189 24.205 1.00 98.44 88 ALA A O 1
ATOM 714 N N . VAL A 1 89 ? -9.417 -0.244 22.181 1.00 98.62 89 VAL A N 1
ATOM 715 C CA . VAL A 1 89 ? -10.869 -0.461 22.113 1.00 98.62 89 VAL A CA 1
ATOM 716 C C . VAL A 1 89 ? -11.204 -1.941 21.953 1.00 98.62 89 VAL A C 1
ATOM 718 O O . VAL A 1 89 ? -11.981 -2.483 22.736 1.00 98.62 89 VAL A O 1
ATOM 721 N N . VAL A 1 90 ? -10.595 -2.625 20.980 1.00 98.38 90 VAL A N 1
ATOM 722 C CA . VAL A 1 90 ? -10.881 -4.043 20.689 1.00 98.38 90 VAL A CA 1
ATOM 723 C C . VAL A 1 90 ? -10.496 -4.955 21.858 1.00 98.38 90 VAL A C 1
ATOM 725 O O . VAL A 1 90 ? -11.147 -5.969 22.092 1.00 98.38 90 VAL A O 1
ATOM 728 N N . THR A 1 91 ? -9.469 -4.585 22.627 1.00 98.38 91 THR A N 1
ATOM 729 C CA . THR A 1 91 ? -9.035 -5.333 23.822 1.00 98.38 91 THR A CA 1
ATOM 730 C C . THR A 1 91 ? -9.756 -4.922 25.107 1.00 98.38 91 THR A C 1
ATOM 732 O O . THR A 1 91 ? -9.439 -5.445 26.173 1.00 98.38 91 THR A O 1
ATOM 735 N N . GLY A 1 92 ? -10.715 -3.993 25.036 1.00 98.00 92 GLY A N 1
ATOM 736 C CA . GLY A 1 92 ? -11.504 -3.549 26.187 1.00 98.00 92 GLY A CA 1
ATOM 737 C C . GLY A 1 92 ? -10.742 -2.689 27.201 1.00 98.00 92 GLY A C 1
ATOM 738 O O . GLY A 1 92 ? -11.236 -2.471 28.304 1.00 98.00 92 GLY A O 1
ATOM 739 N N . LYS A 1 93 ? -9.549 -2.187 26.856 1.00 98.19 93 LYS A N 1
ATOM 740 C CA . LYS A 1 93 ? -8.746 -1.312 27.729 1.00 98.19 93 LYS A CA 1
ATOM 741 C C . LYS A 1 93 ? -9.303 0.108 27.806 1.00 98.19 93 LYS A C 1
ATOM 743 O O . LYS A 1 93 ? -9.093 0.790 28.804 1.00 98.19 93 LYS A O 1
ATOM 748 N N . MET A 1 94 ? -9.969 0.566 26.749 1.00 98.19 94 MET A N 1
ATOM 749 C CA . MET A 1 94 ? -10.565 1.900 26.660 1.00 98.19 94 MET A CA 1
ATOM 750 C C . MET A 1 94 ? -11.918 1.839 25.953 1.00 98.19 94 MET A C 1
ATOM 752 O O . MET A 1 94 ? -12.168 0.957 25.133 1.00 98.19 94 MET A O 1
ATOM 756 N N . THR A 1 95 ? -12.786 2.810 26.240 1.00 98.44 95 THR A N 1
ATOM 757 C CA . THR A 1 95 ? -13.989 3.040 25.430 1.00 98.44 95 THR A CA 1
ATOM 758 C C . THR A 1 95 ? -13.609 3.687 24.091 1.00 98.44 95 THR A C 1
ATOM 760 O O . THR A 1 95 ? -12.572 4.356 24.019 1.00 98.44 95 THR A O 1
ATOM 763 N N . PRO A 1 96 ? -14.442 3.560 23.036 1.00 98.44 96 PRO A N 1
ATOM 764 C CA . PRO A 1 96 ? -14.182 4.209 21.751 1.00 98.44 96 PRO A CA 1
ATOM 765 C C . PRO A 1 96 ? -13.923 5.715 21.864 1.00 98.44 96 PRO A C 1
ATOM 767 O O . PRO A 1 96 ? -12.954 6.208 21.296 1.00 98.44 96 PRO A O 1
ATOM 770 N N . GLN A 1 97 ? -14.738 6.432 22.647 1.00 98.31 97 GLN A N 1
ATOM 771 C CA . GLN A 1 97 ? -14.579 7.878 22.821 1.00 98.31 97 GLN A CA 1
ATOM 772 C C . GLN A 1 97 ? -13.247 8.224 23.496 1.00 98.31 97 GLN A C 1
ATOM 774 O O . GLN A 1 97 ? -12.497 9.043 22.978 1.00 98.31 97 GLN A O 1
ATOM 779 N N . ALA A 1 98 ? -12.915 7.558 24.607 1.00 98.50 98 ALA A N 1
ATOM 780 C CA . ALA A 1 98 ? -11.681 7.842 25.334 1.00 98.50 98 ALA A CA 1
ATOM 781 C C . ALA A 1 98 ? -10.430 7.550 24.488 1.00 98.50 98 ALA A C 1
ATOM 783 O O . ALA A 1 98 ? -9.457 8.297 24.551 1.00 98.50 98 ALA A O 1
ATOM 784 N N . ALA A 1 99 ? -10.455 6.474 23.693 1.00 98.56 99 ALA A N 1
ATOM 785 C CA . ALA A 1 99 ? -9.351 6.123 22.805 1.00 98.56 99 ALA A CA 1
ATOM 786 C C . ALA A 1 99 ? -9.167 7.153 21.678 1.00 98.56 99 ALA A C 1
ATOM 788 O O . ALA A 1 99 ? -8.035 7.507 21.358 1.00 98.56 99 ALA A O 1
ATOM 789 N N . LEU A 1 100 ? -10.262 7.661 21.103 1.00 98.19 100 LEU A N 1
ATOM 790 C CA . LEU A 1 100 ? -10.207 8.701 20.073 1.00 98.19 100 LEU A CA 1
ATOM 791 C C . LEU A 1 100 ? -9.735 10.050 20.632 1.00 98.19 100 LEU A C 1
ATOM 793 O O . LEU A 1 100 ? -8.897 10.694 20.005 1.00 98.19 100 LEU A O 1
ATOM 797 N N . ASP A 1 101 ? -10.205 10.451 21.815 1.00 98.38 101 ASP A N 1
ATOM 798 C CA . ASP A 1 101 ? -9.784 11.704 22.458 1.00 98.38 101 ASP A CA 1
ATOM 799 C C . ASP A 1 101 ? -8.280 11.704 22.777 1.00 98.38 101 ASP A C 1
ATOM 801 O O . ASP A 1 101 ? -7.594 12.717 22.619 1.00 98.38 101 ASP A O 1
ATOM 805 N N . ASP A 1 102 ? -7.751 10.565 23.229 1.00 98.25 102 ASP A N 1
ATOM 806 C CA . ASP A 1 102 ? -6.321 10.3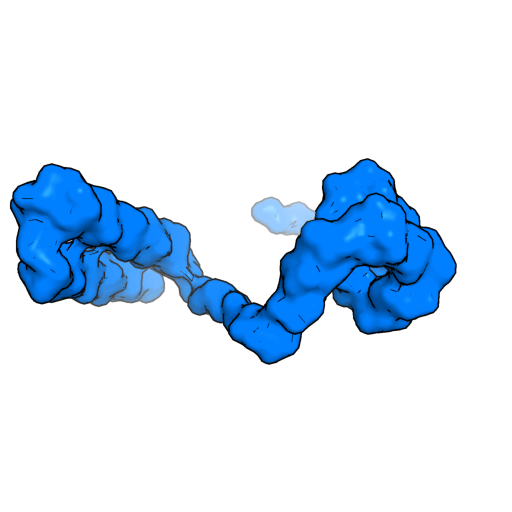77 23.478 1.00 98.25 102 ASP A CA 1
ATOM 807 C C . ASP A 1 102 ? -5.510 10.356 22.170 1.00 98.25 102 ASP A C 1
ATOM 809 O O . ASP A 1 102 ? -4.492 11.045 22.056 1.00 98.25 102 ASP A O 1
ATOM 813 N N . ALA A 1 103 ? -5.991 9.634 21.151 1.00 98.06 103 ALA A N 1
ATOM 814 C CA . ALA A 1 103 ? -5.360 9.582 19.834 1.00 98.06 103 ALA A CA 1
ATOM 815 C C . ALA A 1 103 ? -5.259 10.967 19.181 1.00 98.06 103 ALA A C 1
ATOM 817 O O . ALA A 1 103 ? -4.206 11.311 18.645 1.00 98.06 103 ALA A O 1
ATOM 818 N N . GLN A 1 104 ? -6.316 11.780 19.271 1.00 97.69 104 GLN A N 1
ATOM 819 C CA . GLN A 1 104 ? -6.341 13.144 18.743 1.00 97.69 104 GLN A CA 1
ATOM 820 C C . GLN A 1 104 ? -5.234 14.005 19.366 1.00 97.69 104 GLN A C 1
ATOM 822 O O . GLN A 1 104 ? -4.428 14.590 18.644 1.00 97.69 104 GLN A O 1
ATOM 827 N N . LYS A 1 105 ? -5.127 14.022 20.702 1.00 97.62 105 LYS A N 1
ATOM 828 C CA . LYS A 1 105 ? -4.100 14.804 21.418 1.00 97.62 105 LYS A CA 1
ATOM 829 C C . LYS A 1 105 ? -2.681 14.375 21.038 1.00 97.62 105 LYS A C 1
ATOM 831 O O . LYS A 1 105 ? -1.792 15.209 20.843 1.00 97.62 105 LYS A O 1
ATOM 836 N N . LYS A 1 106 ? -2.457 13.063 20.917 1.00 96.88 106 LYS A N 1
ATOM 837 C CA . LYS A 1 106 ? -1.166 12.499 20.497 1.00 96.88 106 LYS A CA 1
ATOM 838 C C . LYS A 1 106 ? -0.836 12.862 19.048 1.00 96.88 106 LYS A C 1
ATOM 840 O O . LYS A 1 106 ? 0.304 13.224 18.766 1.00 96.88 106 LYS A O 1
ATOM 845 N N . ALA A 1 107 ? -1.818 12.811 18.148 1.00 96.38 107 ALA A N 1
ATOM 846 C CA . ALA A 1 107 ? -1.643 13.189 16.749 1.00 96.38 107 ALA A CA 1
ATOM 847 C C . ALA A 1 107 ? -1.315 14.683 16.596 1.00 96.38 107 ALA A C 1
ATOM 849 O O . ALA A 1 107 ? -0.386 15.026 15.867 1.00 96.38 107 ALA A O 1
ATOM 850 N N . GLU A 1 108 ? -2.003 15.567 17.323 1.00 95.94 108 GLU A N 1
ATOM 851 C CA . GLU A 1 108 ? -1.703 17.009 17.364 1.00 95.94 108 GLU A CA 1
ATOM 852 C C . GLU A 1 108 ? -0.270 17.275 17.833 1.00 95.94 108 GLU A C 1
ATOM 854 O O . GLU A 1 108 ? 0.466 18.036 17.204 1.00 95.94 108 GLU A O 1
ATOM 859 N N . SER A 1 109 ? 0.163 16.571 18.879 1.00 94.69 109 SER A N 1
ATOM 860 C CA . SER A 1 109 ? 1.532 16.666 19.396 1.00 94.69 109 SER A CA 1
ATOM 861 C C . SER A 1 109 ? 2.569 16.189 18.371 1.00 94.69 109 SER A C 1
ATOM 863 O O . SER A 1 109 ? 3.612 16.817 18.208 1.00 94.69 109 SER A O 1
ATOM 865 N N . ALA A 1 110 ? 2.275 15.109 17.640 1.00 92.25 110 ALA A N 1
ATOM 866 C CA . ALA A 1 110 ? 3.142 14.587 16.583 1.00 92.25 110 ALA A CA 1
ATOM 867 C C . ALA A 1 110 ? 3.233 15.524 15.366 1.00 92.25 110 ALA A C 1
ATOM 869 O O . ALA A 1 110 ? 4.242 15.522 14.663 1.00 92.25 110 ALA A O 1
ATOM 870 N N . MET A 1 111 ? 2.192 16.319 15.101 1.00 90.94 111 MET A N 1
ATOM 871 C CA . MET A 1 111 ? 2.204 17.333 14.043 1.00 90.94 111 MET A CA 1
ATOM 872 C C . MET A 1 111 ? 2.920 18.620 14.462 1.00 90.94 111 MET A C 1
ATOM 874 O O . MET A 1 111 ? 3.510 19.272 13.611 1.00 90.94 111 MET A O 1
ATOM 878 N N . ALA A 1 112 ? 2.915 18.976 15.750 1.00 83.62 112 ALA A N 1
ATOM 879 C CA . ALA A 1 112 ? 3.556 20.195 16.254 1.00 83.62 112 ALA A CA 1
ATOM 880 C C . ALA A 1 112 ? 5.094 20.204 16.123 1.00 83.62 112 ALA A C 1
ATOM 882 O O . ALA A 1 112 ? 5.709 21.260 16.245 1.00 83.62 112 ALA A O 1
ATOM 883 N N . GLY A 1 113 ? 5.712 19.039 15.894 1.00 65.75 113 GLY A N 1
ATOM 884 C CA . GLY A 1 113 ? 7.152 18.886 15.654 1.00 65.75 113 GLY A CA 1
ATOM 885 C C . GLY A 1 113 ? 7.566 18.832 14.178 1.00 65.75 113 GLY A C 1
ATOM 886 O O . GLY A 1 113 ? 8.721 18.494 13.914 1.00 65.75 113 GLY A O 1
ATOM 887 N N . GLN A 1 114 ? 6.641 19.084 13.241 1.00 58.34 114 GLN A N 1
ATOM 888 C CA . GLN A 1 114 ? 6.934 19.175 11.803 1.00 58.34 114 GLN A CA 1
ATOM 889 C C . GLN A 1 114 ? 7.469 20.546 11.390 1.00 58.34 114 GLN A C 1
ATOM 891 O O . GLN A 1 114 ? 6.989 21.565 11.934 1.00 58.34 114 GLN A O 1
#

Foldseek 3Di:
DDDDPVVVVVVVVVVVVCLDLVNQLVVCLVPVDDRPDPSNCPDPSNVVVCVVDVVSVVVVVCVVVDDDQDPDPLSVVLVVLVVVLVVCCVVVVDPNVVSVVVSVVSSVVSVVVD

Secondary structure (DSSP, 8-state):
-PPPHHHHHHHHHHHHHHTSHHHHHHHHHHH-PPPSSHHHHTSHHHHHHHHH-HHHHHHHTTGGG--PPP-STTHHHHHHHHHHHHHHHHTTSS-HHHHHHHHHHHHHHHHTT-

Sequence (114 aa):
FKSTPEKQLAAWLFLKWFTETDQTAKWSAMTGYFPMRKSAAQSDVVQKQMADLPVYKKAFDFLPYAKSEPNISSWEAIRNIITDAITAVVTGKMTPQAALDDAQKKAESAMAGQ

Radius of gyration: 20.72 Å; chains: 1; bounding box: 40×37×50 Å

pLDDT: mean 95.24, std 6.16, range [58.34, 98.62]